Protein AF-A0A2H3BWE2-F1 (afdb_monomer_lite)

pLDDT: mean 94.14, std 4.72, range [69.38, 98.5]

Organism: NCBI:txid1076256

Radius of gyration: 16.95 Å; chains: 1; bounding box: 42×31×50 Å

Structure (mmCIF, N/CA/C/O backbone):
data_AF-A0A2H3BWE2-F1
#
_entry.id   AF-A0A2H3BWE2-F1
#
loop_
_atom_site.group_PDB
_atom_site.id
_atom_site.type_symbol
_atom_site.label_atom_id
_atom_site.label_alt_id
_atom_site.label_comp_id
_atom_site.label_asym_id
_atom_site.label_entity_id
_atom_site.label_seq_id
_atom_site.pdbx_PDB_ins_code
_atom_site.Cartn_x
_atom_site.Cartn_y
_atom_site.Cartn_z
_atom_site.occupancy
_atom_site.B_iso_or_equiv
_atom_site.auth_seq_id
_atom_site.auth_comp_id
_atom_site.auth_asym_id
_atom_site.auth_atom_id
_atom_site.pdbx_PDB_model_num
ATOM 1 N N . ASP A 1 1 ? 14.764 6.763 -31.264 1.00 69.38 1 ASP A N 1
ATOM 2 C CA . ASP A 1 1 ? 14.794 6.213 -29.899 1.00 69.38 1 ASP A CA 1
ATOM 3 C C . ASP A 1 1 ? 13.647 6.777 -29.093 1.00 69.38 1 ASP A C 1
ATOM 5 O O . ASP A 1 1 ? 13.259 7.913 -29.343 1.00 69.38 1 ASP A O 1
ATOM 9 N N . THR A 1 2 ? 13.076 5.962 -28.209 1.00 76.94 2 THR A N 1
ATOM 10 C CA . THR A 1 2 ? 11.993 6.355 -27.300 1.00 76.94 2 THR A CA 1
ATOM 11 C C . THR A 1 2 ? 12.536 7.349 -26.265 1.00 76.94 2 THR A C 1
ATOM 13 O O . THR A 1 2 ? 13.511 6.999 -25.593 1.00 76.94 2 THR A O 1
ATOM 16 N N . PRO A 1 3 ? 11.967 8.563 -26.146 1.00 83.50 3 PRO A N 1
ATOM 17 C CA . PRO A 1 3 ? 12.308 9.522 -25.097 1.00 83.50 3 PRO A CA 1
ATOM 18 C C . PRO A 1 3 ? 12.222 8.925 -23.686 1.00 83.50 3 PRO A C 1
ATOM 20 O O . PRO A 1 3 ? 11.355 8.099 -23.411 1.00 83.50 3 PRO A O 1
ATOM 23 N N . ASP A 1 4 ? 13.083 9.376 -22.770 1.00 81.06 4 ASP A N 1
ATOM 24 C CA . ASP A 1 4 ? 13.105 8.888 -21.380 1.00 81.06 4 ASP A CA 1
ATOM 25 C C . ASP A 1 4 ? 11.753 9.077 -20.659 1.00 81.06 4 ASP A C 1
ATOM 27 O O . ASP A 1 4 ? 11.380 8.264 -19.816 1.00 81.06 4 ASP A O 1
ATOM 31 N N . GLU A 1 5 ? 11.003 10.120 -21.024 1.00 83.12 5 GLU A N 1
ATOM 32 C CA . GLU A 1 5 ? 9.676 10.452 -20.485 1.00 83.12 5 GLU A CA 1
ATOM 33 C C . GLU A 1 5 ? 8.559 9.486 -20.909 1.00 83.12 5 GLU A C 1
ATOM 35 O O . GLU A 1 5 ? 7.554 9.370 -20.208 1.00 83.12 5 GLU A O 1
ATOM 40 N N . ASP A 1 6 ? 8.749 8.751 -22.008 1.00 86.62 6 ASP A N 1
ATOM 41 C CA . ASP A 1 6 ? 7.777 7.767 -22.496 1.00 86.62 6 ASP A CA 1
ATOM 42 C C . ASP A 1 6 ? 7.879 6.430 -21.737 1.00 86.62 6 ASP A C 1
ATOM 44 O O . ASP A 1 6 ? 7.015 5.555 -21.871 1.00 86.62 6 ASP A O 1
ATOM 48 N N . TYR A 1 7 ? 8.915 6.248 -20.909 1.00 89.06 7 TYR A N 1
ATOM 49 C CA . TYR A 1 7 ? 9.023 5.090 -20.026 1.00 89.06 7 TYR A CA 1
ATOM 50 C C . TYR A 1 7 ? 8.161 5.268 -18.776 1.00 89.06 7 TYR A C 1
ATOM 52 O O . TYR A 1 7 ? 8.107 6.329 -18.157 1.00 89.06 7 TYR A O 1
ATOM 60 N N . ARG A 1 8 ? 7.510 4.180 -18.352 1.00 92.69 8 ARG A N 1
ATOM 61 C CA . ARG A 1 8 ? 6.712 4.173 -17.122 1.00 92.69 8 ARG A CA 1
ATOM 62 C C . ARG A 1 8 ? 7.603 4.454 -15.910 1.00 92.69 8 ARG A C 1
ATOM 64 O O . ARG A 1 8 ? 8.567 3.729 -15.665 1.00 92.69 8 ARG A O 1
ATOM 71 N N . ASN A 1 9 ? 7.249 5.493 -15.158 1.00 94.88 9 ASN A N 1
ATOM 72 C CA . ASN A 1 9 ? 7.913 5.862 -13.913 1.00 94.88 9 ASN A CA 1
ATOM 73 C C . ASN A 1 9 ? 7.496 4.923 -12.749 1.00 94.88 9 ASN A C 1
ATOM 75 O O . ASN A 1 9 ? 6.542 4.151 -12.899 1.00 94.88 9 ASN A O 1
ATOM 79 N N . PRO A 1 10 ? 8.194 4.961 -11.594 1.00 96.12 10 PRO A N 1
ATOM 80 C CA . PRO A 1 10 ? 7.892 4.097 -10.449 1.00 96.12 10 PRO A CA 1
ATOM 81 C C . PRO A 1 10 ? 6.455 4.243 -9.952 1.00 96.12 10 PRO A C 1
ATOM 83 O O . PRO A 1 10 ? 5.779 3.234 -9.779 1.00 96.12 10 PRO A O 1
ATOM 86 N N . THR A 1 11 ? 5.973 5.481 -9.801 1.00 96.94 11 THR A N 1
ATOM 87 C CA . THR A 1 11 ? 4.621 5.796 -9.323 1.00 96.94 11 THR A CA 1
ATOM 88 C C . THR A 1 11 ? 3.563 5.090 -10.161 1.00 96.94 11 THR A C 1
ATOM 90 O O . THR A 1 11 ? 2.705 4.397 -9.626 1.00 96.94 11 THR A O 1
ATOM 93 N N . TYR A 1 12 ? 3.664 5.183 -11.490 1.00 96.69 12 TYR A N 1
ATOM 94 C CA . TYR A 1 12 ? 2.730 4.531 -12.404 1.00 96.69 12 TYR A CA 1
ATOM 95 C C . TYR A 1 12 ? 2.739 3.010 -12.237 1.00 96.69 12 TYR A C 1
ATOM 97 O O . TYR A 1 12 ? 1.680 2.380 -12.237 1.00 96.69 12 TYR A O 1
ATOM 105 N N . ILE A 1 13 ? 3.927 2.412 -12.111 1.00 97.75 13 ILE A N 1
ATOM 106 C CA . ILE A 1 13 ? 4.073 0.962 -11.948 1.00 97.75 13 ILE A CA 1
ATOM 107 C C . ILE A 1 13 ? 3.468 0.513 -10.613 1.00 97.75 13 ILE A C 1
ATOM 109 O O . ILE A 1 13 ? 2.705 -0.450 -10.604 1.00 97.75 13 ILE A O 1
ATOM 113 N N . LEU A 1 14 ? 3.766 1.214 -9.515 1.00 98.12 14 LEU A N 1
ATOM 114 C CA . LEU A 1 14 ? 3.245 0.908 -8.180 1.00 98.12 14 LEU A CA 1
ATOM 115 C C . LEU A 1 14 ? 1.729 1.067 -8.115 1.00 98.12 14 LEU A C 1
ATOM 117 O O . LEU A 1 14 ? 1.041 0.147 -7.684 1.00 98.12 14 LEU A O 1
ATOM 121 N N . HIS A 1 15 ? 1.195 2.182 -8.614 1.00 98.38 15 HIS A N 1
ATOM 122 C CA . HIS A 1 15 ? -0.249 2.423 -8.645 1.00 98.38 15 HIS A CA 1
ATOM 123 C C . HIS A 1 15 ? -0.972 1.357 -9.469 1.00 98.38 15 HIS A C 1
ATOM 125 O O . HIS A 1 15 ? -1.976 0.820 -9.014 1.00 98.38 15 HIS A O 1
ATOM 131 N N . SER A 1 16 ? -0.431 0.985 -10.636 1.00 98.19 16 SER A N 1
ATOM 132 C CA . SER A 1 16 ? -1.016 -0.071 -11.477 1.00 98.19 16 SER A CA 1
ATOM 133 C C . SER A 1 16 ? -0.978 -1.437 -10.791 1.00 98.19 16 SER A C 1
ATOM 135 O O . SER A 1 16 ? -1.972 -2.159 -10.802 1.00 98.19 16 SER A O 1
ATOM 137 N N . LEU A 1 17 ? 0.156 -1.789 -10.179 1.00 98.38 17 LEU A N 1
ATOM 138 C CA . LEU A 1 17 ? 0.318 -3.036 -9.435 1.00 98.38 17 LEU A CA 1
ATOM 139 C C . LEU A 1 17 ? -0.696 -3.130 -8.290 1.00 98.38 17 LEU A C 1
ATOM 141 O O . LEU A 1 17 ? -1.418 -4.120 -8.197 1.00 98.38 17 LEU A O 1
ATOM 145 N N . VAL A 1 18 ? -0.756 -2.104 -7.440 1.00 98.38 18 VAL A N 1
ATOM 146 C CA . VAL A 1 18 ? -1.633 -2.067 -6.265 1.00 98.38 18 VAL A CA 1
ATOM 147 C C . VAL A 1 18 ? -3.106 -2.103 -6.680 1.00 98.38 18 VAL A C 1
ATOM 149 O O . VAL A 1 18 ? -3.875 -2.866 -6.098 1.00 98.38 18 VAL A O 1
ATOM 152 N N . ASP A 1 19 ? -3.497 -1.334 -7.700 1.00 98.31 19 ASP A N 1
ATOM 153 C CA . ASP A 1 19 ? -4.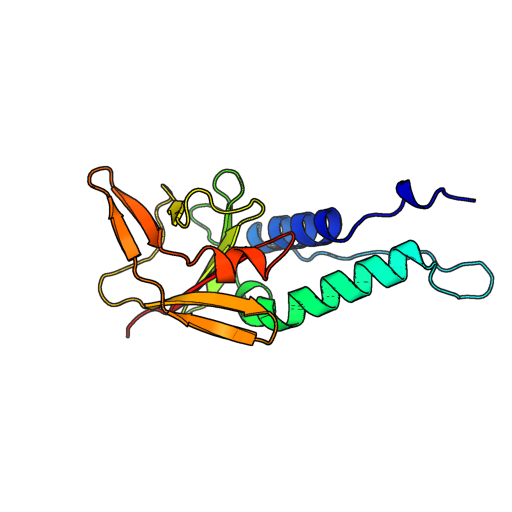874 -1.312 -8.210 1.00 98.31 19 ASP A CA 1
ATOM 154 C C . ASP A 1 19 ? -5.314 -2.682 -8.739 1.00 98.31 19 ASP A C 1
ATOM 156 O O . ASP A 1 19 ? -6.419 -3.144 -8.460 1.00 98.31 19 ASP A O 1
ATOM 160 N N . ILE A 1 20 ? -4.434 -3.364 -9.474 1.00 98.25 20 ILE A N 1
ATOM 161 C CA . ILE A 1 20 ? -4.729 -4.680 -10.047 1.00 98.25 20 ILE A CA 1
ATOM 162 C C . ILE A 1 20 ? -4.805 -5.750 -8.955 1.00 98.25 20 ILE A C 1
ATOM 164 O O . ILE A 1 20 ? -5.736 -6.558 -8.966 1.00 98.25 20 ILE A O 1
ATOM 168 N N . VAL A 1 21 ? -3.878 -5.741 -7.994 1.00 98.06 21 VAL A N 1
ATOM 169 C CA . VAL A 1 21 ? -3.871 -6.700 -6.877 1.00 98.06 21 VAL A CA 1
ATOM 170 C C . VAL A 1 21 ? -5.114 -6.530 -6.000 1.00 98.06 21 VAL A C 1
ATOM 172 O O . VAL A 1 21 ? -5.782 -7.519 -5.693 1.00 98.06 21 VAL A O 1
ATOM 175 N N . SER A 1 22 ? -5.504 -5.293 -5.669 1.00 97.88 22 SER A N 1
ATOM 176 C CA . SER A 1 22 ? -6.707 -5.043 -4.857 1.00 97.88 22 SER A CA 1
ATOM 177 C C . SER A 1 22 ? -8.004 -5.460 -5.557 1.00 97.88 22 SER A C 1
ATOM 179 O O . SER A 1 22 ? -9.020 -5.681 -4.902 1.00 97.88 22 SER A O 1
ATOM 181 N N . LYS A 1 23 ? -7.972 -5.600 -6.887 1.00 97.69 23 LYS A N 1
ATOM 182 C CA . LYS A 1 23 ? -9.089 -6.031 -7.741 1.00 97.69 23 LYS A CA 1
ATOM 183 C C . LYS A 1 23 ? -8.969 -7.490 -8.185 1.00 97.69 23 LYS A C 1
ATOM 185 O O . LYS A 1 23 ? -9.55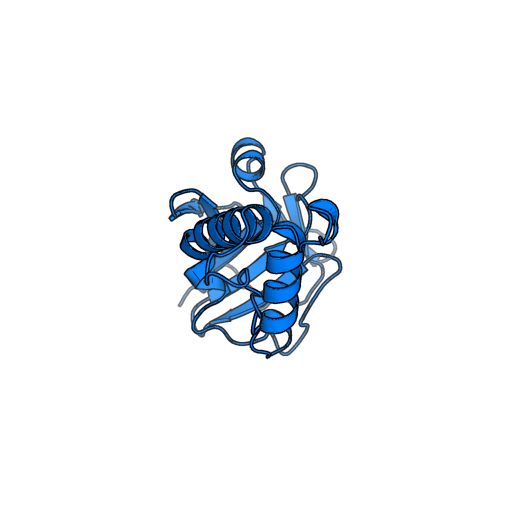2 -7.873 -9.199 1.00 97.69 23 LYS A O 1
ATOM 190 N N . ASN A 1 24 ? -8.266 -8.316 -7.405 1.00 97.56 24 ASN A N 1
ATOM 191 C CA . ASN A 1 24 ? -8.145 -9.763 -7.611 1.00 97.56 24 ASN A CA 1
ATOM 192 C C . ASN A 1 24 ? -7.391 -10.157 -8.899 1.00 97.56 24 ASN A C 1
ATOM 194 O O . ASN A 1 24 ? -7.718 -11.158 -9.542 1.00 97.56 24 ASN A O 1
ATOM 198 N N . GLY A 1 25 ? -6.411 -9.352 -9.311 1.00 97.38 25 GLY A N 1
ATOM 199 C CA . GLY A 1 25 ? -5.599 -9.582 -10.503 1.00 97.38 25 GLY A CA 1
ATOM 200 C C . GLY A 1 25 ? -4.110 -9.755 -10.208 1.00 97.38 25 GLY A C 1
ATOM 201 O O . GLY A 1 25 ? -3.604 -9.344 -9.168 1.00 97.38 25 GLY A O 1
ATOM 202 N N . ASN A 1 26 ? -3.394 -10.314 -11.185 1.00 96.88 26 ASN A N 1
ATOM 203 C CA . ASN A 1 26 ? -1.933 -10.354 -11.195 1.00 96.88 26 ASN A CA 1
ATOM 204 C C . ASN A 1 26 ? -1.401 -9.310 -12.177 1.00 96.88 26 ASN A C 1
ATOM 206 O O . ASN A 1 26 ? -1.875 -9.224 -13.312 1.00 96.88 26 ASN A O 1
ATOM 210 N N . TYR A 1 27 ? -0.386 -8.554 -11.765 1.00 96.69 27 TYR A N 1
ATOM 211 C CA . TYR A 1 27 ? 0.264 -7.573 -12.626 1.00 96.69 27 TYR A CA 1
ATOM 212 C C . TYR A 1 27 ? 1.511 -8.167 -13.284 1.00 96.69 27 TYR A C 1
ATOM 214 O O . TYR A 1 27 ? 2.466 -8.547 -12.608 1.00 96.69 27 TYR A O 1
ATOM 222 N N . LEU A 1 28 ? 1.501 -8.236 -14.615 1.00 96.00 28 LEU A N 1
ATOM 223 C CA . LEU A 1 28 ? 2.652 -8.633 -15.421 1.00 96.00 28 LEU A CA 1
ATOM 224 C C . LEU A 1 28 ? 3.215 -7.397 -16.121 1.00 96.00 28 LEU A C 1
ATOM 226 O O . LEU A 1 28 ? 2.512 -6.753 -16.898 1.00 96.00 28 LEU A O 1
ATOM 230 N N . ILE A 1 29 ? 4.486 -7.094 -15.866 1.00 92.56 29 ILE A N 1
ATOM 231 C CA . ILE A 1 29 ? 5.196 -5.993 -16.516 1.00 92.56 29 ILE A CA 1
ATOM 232 C C . ILE A 1 29 ? 6.102 -6.524 -17.626 1.00 92.56 29 ILE A C 1
ATOM 234 O O . ILE A 1 29 ? 6.902 -7.434 -17.407 1.00 92.56 29 ILE A O 1
ATOM 238 N N . ASP A 1 30 ? 5.971 -5.942 -18.814 1.00 90.50 30 ASP A N 1
ATOM 239 C CA . ASP A 1 30 ? 6.865 -6.201 -19.939 1.00 90.50 30 ASP A CA 1
ATOM 240 C C . ASP A 1 30 ? 8.029 -5.199 -19.949 1.00 90.50 30 ASP A C 1
ATOM 242 O O . ASP A 1 30 ? 7.862 -4.030 -19.584 1.00 90.50 30 ASP A O 1
ATOM 246 N N . ILE A 1 31 ? 9.211 -5.656 -20.366 1.00 89.81 31 ILE A N 1
ATOM 247 C CA . ILE A 1 31 ? 10.410 -4.824 -20.504 1.00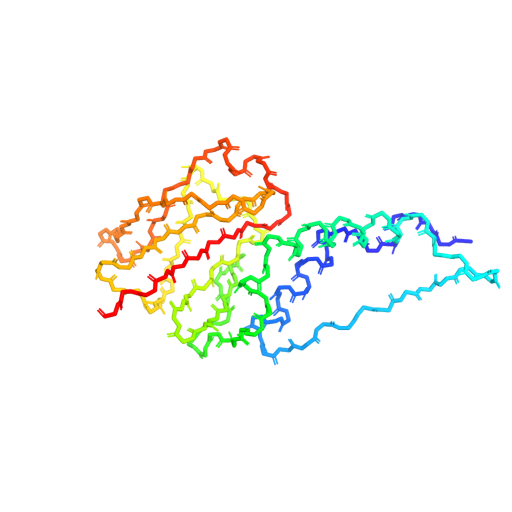 89.81 31 ILE A CA 1
ATOM 248 C C . ILE A 1 31 ? 11.052 -5.058 -21.871 1.00 89.81 31 ILE A C 1
ATOM 250 O O . ILE A 1 31 ? 11.355 -6.185 -22.252 1.00 89.81 31 ILE A O 1
ATOM 254 N N . GLY A 1 32 ? 11.302 -3.973 -22.604 1.00 87.81 32 GLY A N 1
ATOM 255 C CA . GLY A 1 32 ? 11.973 -4.016 -23.901 1.00 87.81 32 GLY A CA 1
ATOM 256 C C . GLY A 1 32 ? 13.468 -3.721 -23.767 1.00 87.81 32 GLY A C 1
ATOM 257 O O . GLY A 1 32 ? 13.827 -2.548 -23.636 1.00 87.81 32 GLY A O 1
ATOM 258 N N . PRO A 1 33 ? 14.364 -4.727 -23.787 1.00 88.44 33 PRO A N 1
ATOM 259 C CA . PRO A 1 33 ? 15.795 -4.471 -23.860 1.00 88.44 33 PRO A CA 1
ATOM 260 C C . PRO A 1 33 ? 16.186 -3.899 -25.231 1.00 88.44 33 PRO A C 1
ATOM 262 O O . PRO A 1 33 ? 15.492 -4.065 -26.235 1.00 88.44 33 PRO A O 1
ATOM 265 N N . THR A 1 34 ? 17.342 -3.248 -25.287 1.00 89.25 34 THR A N 1
ATOM 266 C CA . THR A 1 34 ? 17.979 -2.816 -26.535 1.00 89.25 34 THR A CA 1
ATOM 267 C C . THR A 1 34 ? 18.383 -4.016 -27.400 1.00 89.25 34 THR A C 1
ATOM 269 O O . THR A 1 34 ? 18.455 -5.151 -26.932 1.00 89.25 34 THR A O 1
ATOM 272 N N . ALA A 1 35 ? 18.739 -3.775 -28.667 1.00 90.75 35 ALA A N 1
ATOM 273 C CA . ALA A 1 35 ? 19.150 -4.835 -29.599 1.00 90.75 35 ALA A CA 1
ATOM 274 C C . ALA A 1 35 ? 20.350 -5.681 -29.116 1.00 90.75 35 ALA A C 1
ATOM 276 O O . ALA A 1 35 ? 20.499 -6.828 -29.524 1.00 90.75 35 ALA A O 1
ATOM 277 N N . ASN A 1 36 ? 21.202 -5.134 -28.240 1.00 92.75 36 ASN A N 1
ATOM 278 C CA . ASN A 1 36 ? 22.307 -5.860 -27.603 1.00 92.75 36 ASN A CA 1
ATOM 279 C C . ASN A 1 36 ? 21.929 -6.520 -26.257 1.00 92.75 36 ASN A C 1
ATOM 281 O O . ASN A 1 36 ? 22.815 -7.006 -25.560 1.00 92.75 36 ASN A O 1
ATOM 285 N N . GLY A 1 37 ? 20.644 -6.543 -25.891 1.00 90.31 37 GLY A N 1
ATOM 286 C CA . GLY A 1 37 ? 20.112 -7.213 -24.700 1.00 90.31 37 GLY A CA 1
ATOM 287 C C . GLY A 1 37 ? 20.136 -6.393 -23.405 1.00 90.31 37 GLY A C 1
ATOM 288 O O . GLY A 1 37 ? 19.766 -6.915 -22.357 1.00 90.31 37 GLY A O 1
ATOM 289 N N . THR A 1 38 ? 20.549 -5.124 -23.439 1.00 92.88 38 THR A N 1
ATOM 290 C CA . THR A 1 38 ? 20.643 -4.278 -22.239 1.00 92.88 38 THR A CA 1
ATOM 291 C C . THR A 1 38 ? 19.288 -3.664 -21.877 1.00 92.88 38 THR A C 1
ATOM 293 O O . THR A 1 38 ? 18.607 -3.090 -22.722 1.00 92.88 38 THR A O 1
ATOM 296 N N . VAL A 1 39 ? 18.904 -3.717 -20.598 1.00 92.31 39 VAL A N 1
ATOM 297 C CA . VAL A 1 39 ? 17.742 -2.961 -20.098 1.00 92.31 39 VAL A CA 1
ATOM 298 C C . VAL A 1 39 ? 18.091 -1.475 -20.051 1.00 92.31 39 VAL A C 1
ATOM 300 O O . VAL A 1 39 ? 19.074 -1.081 -19.422 1.00 92.31 39 VAL A O 1
ATOM 303 N N . VAL A 1 40 ? 17.274 -0.653 -20.703 1.00 92.00 40 VAL A N 1
ATOM 304 C CA . VAL A 1 40 ? 17.455 0.802 -20.759 1.00 92.00 40 VAL A CA 1
ATOM 305 C C . VAL A 1 40 ? 17.404 1.444 -19.367 1.00 92.00 40 VAL A C 1
ATOM 307 O O . VAL A 1 40 ? 16.645 1.024 -18.488 1.00 92.00 40 VAL A O 1
ATOM 310 N N . SER A 1 41 ? 18.225 2.478 -19.160 1.00 92.88 41 SER A N 1
ATOM 311 C CA . SER A 1 41 ? 18.413 3.123 -17.853 1.00 92.88 41 SER A CA 1
ATOM 312 C C . SER A 1 41 ? 17.119 3.627 -17.189 1.00 92.88 41 SER A C 1
ATOM 314 O O . SER A 1 41 ? 16.987 3.404 -15.980 1.00 92.88 41 SER A O 1
ATOM 316 N N . PRO A 1 42 ? 16.149 4.237 -17.908 1.00 92.19 42 PRO A N 1
ATOM 317 C CA . PRO A 1 42 ? 14.888 4.676 -17.300 1.00 92.19 42 PRO A CA 1
ATOM 318 C C . PRO A 1 42 ? 14.059 3.511 -16.742 1.00 92.19 42 PRO A C 1
ATOM 320 O O . PRO A 1 42 ? 13.607 3.559 -15.594 1.00 92.19 42 PRO A O 1
ATOM 323 N N . SER A 1 43 ? 13.931 2.416 -17.502 1.00 93.38 4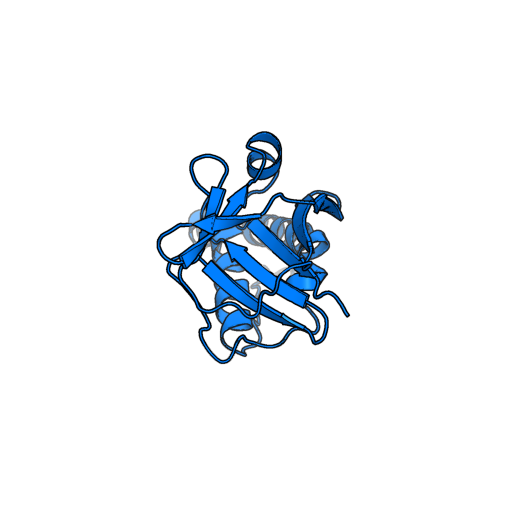3 SER A N 1
ATOM 324 C CA . SER A 1 43 ? 13.242 1.200 -17.050 1.00 93.38 43 SER A CA 1
ATOM 325 C C . SER A 1 43 ? 13.952 0.561 -15.865 1.00 93.38 43 SER A C 1
ATOM 327 O O . SER A 1 43 ? 13.310 0.240 -14.869 1.00 93.38 43 SER A O 1
ATOM 329 N N . ARG A 1 44 ? 15.283 0.420 -15.927 1.00 94.75 44 ARG A N 1
ATOM 330 C CA . ARG A 1 44 ? 16.067 -0.158 -14.827 1.00 94.75 44 ARG A CA 1
ATOM 331 C C . ARG A 1 44 ? 15.890 0.638 -13.536 1.00 94.75 44 ARG A C 1
ATOM 333 O O . ARG A 1 44 ? 15.647 0.044 -12.492 1.00 94.75 44 ARG A O 1
ATOM 340 N N . THR A 1 45 ? 16.008 1.962 -13.612 1.00 95.19 45 THR A N 1
ATOM 341 C CA . THR A 1 45 ? 15.843 2.851 -12.453 1.00 95.19 45 THR A CA 1
ATOM 342 C C . THR A 1 45 ? 14.456 2.696 -11.842 1.00 95.19 45 THR A C 1
ATOM 344 O O . THR A 1 45 ? 14.334 2.564 -10.627 1.00 95.19 45 THR A O 1
ATOM 347 N N . SER A 1 46 ? 13.416 2.652 -12.677 1.00 95.44 46 SER A N 1
ATOM 348 C CA . SER A 1 46 ? 12.041 2.536 -12.192 1.00 95.44 46 SER A CA 1
ATOM 349 C C . SER A 1 46 ? 11.766 1.186 -11.535 1.00 95.44 46 SER A C 1
ATOM 351 O O . SER A 1 46 ? 11.213 1.136 -10.441 1.00 95.44 46 SER A O 1
ATOM 353 N N . LEU A 1 47 ? 12.225 0.093 -12.148 1.00 96.12 47 LEU A N 1
ATOM 354 C CA . LEU A 1 47 ? 12.062 -1.259 -11.607 1.00 96.12 47 LEU A CA 1
ATOM 355 C C . LEU A 1 47 ? 12.824 -1.469 -10.295 1.00 96.12 47 LEU A C 1
ATOM 357 O O . LEU A 1 47 ? 12.329 -2.169 -9.418 1.00 96.12 47 LEU A O 1
ATOM 361 N N . LEU A 1 48 ? 14.006 -0.862 -10.137 1.00 96.94 48 LEU A N 1
ATOM 362 C CA . LEU A 1 48 ? 14.755 -0.928 -8.879 1.00 96.94 48 LEU A CA 1
ATOM 363 C C . LEU A 1 48 ? 14.001 -0.233 -7.740 1.00 96.94 48 LEU A C 1
ATOM 365 O O . LEU A 1 48 ? 13.864 -0.830 -6.678 1.00 96.94 48 LEU A O 1
ATOM 369 N N . LYS A 1 49 ? 13.436 0.956 -7.985 1.00 96.38 49 LYS A N 1
ATOM 370 C CA . LYS A 1 49 ? 12.603 1.667 -6.999 1.00 96.38 49 LYS A CA 1
ATOM 371 C C . LYS A 1 49 ? 11.343 0.883 -6.623 1.00 96.38 49 LYS A C 1
ATOM 373 O O . LYS A 1 49 ? 11.014 0.771 -5.448 1.00 96.38 49 LYS A O 1
ATOM 378 N N . VAL A 1 50 ? 10.672 0.279 -7.607 1.00 97.19 50 VAL A N 1
ATOM 379 C CA . VAL A 1 50 ? 9.530 -0.623 -7.360 1.00 97.19 50 VAL A CA 1
ATOM 380 C C . VAL A 1 50 ? 9.961 -1.809 -6.493 1.00 97.19 50 VAL A C 1
ATOM 382 O O . VAL A 1 50 ? 9.269 -2.170 -5.546 1.00 97.19 50 VAL A O 1
ATOM 385 N N . GLY A 1 51 ? 11.122 -2.399 -6.784 1.00 96.38 51 GLY A N 1
ATOM 386 C CA . GLY A 1 51 ? 11.685 -3.496 -6.001 1.00 96.38 51 GLY A CA 1
ATOM 387 C C . GLY A 1 51 ? 12.049 -3.104 -4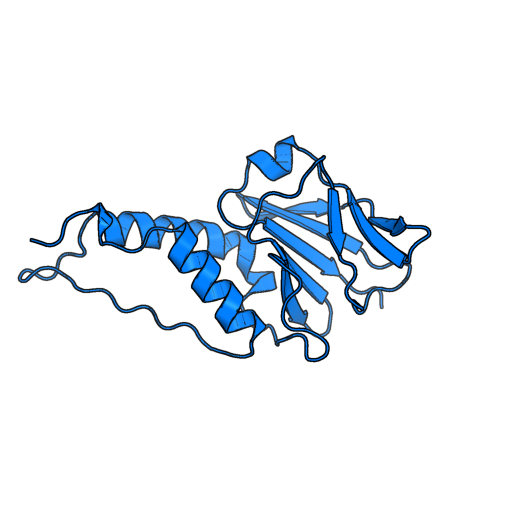.567 1.00 96.38 51 GLY A C 1
ATOM 388 O O . GLY A 1 51 ? 11.881 -3.919 -3.667 1.00 96.38 51 GLY A O 1
ATOM 389 N N . GLU A 1 52 ? 12.531 -1.882 -4.338 1.00 96.31 52 GLU A N 1
ATOM 390 C CA . GLU A 1 52 ? 12.781 -1.336 -2.996 1.00 96.31 52 GLU A CA 1
ATOM 391 C C . GLU A 1 52 ? 11.478 -1.185 -2.209 1.00 96.31 52 GLU A C 1
ATOM 393 O O . GLU A 1 52 ? 11.409 -1.644 -1.069 1.00 96.31 52 GLU A O 1
ATOM 398 N N . TRP A 1 53 ? 10.434 -0.639 -2.840 1.00 97.38 53 TRP A N 1
ATOM 399 C CA . TRP A 1 53 ? 9.112 -0.515 -2.227 1.00 97.38 53 TRP A CA 1
ATOM 400 C C . TRP A 1 53 ? 8.507 -1.879 -1.867 1.00 97.38 53 TRP A C 1
ATOM 402 O O . TRP A 1 53 ? 8.052 -2.103 -0.746 1.00 97.38 53 TRP A O 1
ATOM 412 N N . LEU A 1 54 ? 8.597 -2.846 -2.785 1.00 97.06 54 LEU A N 1
ATOM 413 C CA . LEU A 1 54 ? 8.067 -4.196 -2.583 1.00 97.06 54 LEU A CA 1
ATOM 414 C C . LEU A 1 54 ? 8.659 -4.933 -1.376 1.00 97.06 54 LEU A C 1
ATOM 416 O O . LEU A 1 54 ? 8.005 -5.832 -0.857 1.00 97.06 54 LEU A O 1
ATOM 420 N N . ARG A 1 55 ? 9.864 -4.572 -0.917 1.00 95.94 55 ARG A N 1
ATOM 421 C CA . ARG A 1 55 ? 10.494 -5.220 0.247 1.00 95.94 55 ARG A CA 1
ATOM 422 C C . ARG A 1 55 ? 9.749 -4.958 1.546 1.00 95.94 55 ARG A C 1
ATOM 424 O O . ARG A 1 55 ? 9.686 -5.853 2.372 1.00 95.94 55 ARG A O 1
ATOM 431 N N . PHE A 1 56 ? 9.213 -3.756 1.740 1.00 95.69 56 PHE A N 1
ATOM 432 C CA . PHE A 1 56 ? 8.418 -3.443 2.931 1.00 95.69 56 PHE A CA 1
ATOM 433 C C . PHE A 1 56 ? 6.907 -3.567 2.675 1.00 95.69 56 PHE A C 1
ATOM 435 O O . PHE A 1 56 ? 6.120 -3.583 3.617 1.00 95.69 56 PHE A O 1
ATOM 442 N N . ALA A 1 57 ? 6.504 -3.721 1.408 1.00 96.88 57 ALA A N 1
ATOM 443 C CA . ALA A 1 57 ? 5.124 -3.972 1.002 1.00 96.88 57 ALA A CA 1
ATOM 444 C C . ALA A 1 57 ? 4.718 -5.446 0.943 1.00 96.88 57 ALA A C 1
ATOM 446 O O . ALA A 1 57 ? 3.579 -5.746 0.581 1.00 96.88 57 ALA A O 1
ATOM 447 N N . GLU A 1 58 ? 5.624 -6.372 1.265 1.00 94.81 58 GLU A N 1
ATOM 448 C CA . GLU A 1 58 ? 5.393 -7.805 1.073 1.00 94.81 58 GLU A CA 1
ATOM 449 C C . GLU A 1 58 ? 4.103 -8.293 1.744 1.00 94.81 58 GLU A C 1
ATOM 451 O O . GLU A 1 58 ? 3.344 -9.058 1.148 1.00 94.81 58 GLU A O 1
ATOM 456 N N . GLU A 1 59 ? 3.803 -7.775 2.938 1.00 94.56 59 GLU A N 1
ATOM 457 C CA . GLU A 1 59 ? 2.632 -8.167 3.712 1.00 94.56 59 GLU A CA 1
ATOM 458 C C . GLU A 1 59 ? 1.311 -7.709 3.078 1.00 94.56 59 GLU A C 1
ATOM 460 O O . GLU A 1 59 ? 0.293 -8.367 3.284 1.00 94.56 59 GLU A O 1
ATOM 465 N N . ALA A 1 60 ? 1.333 -6.636 2.284 1.00 96.75 60 ALA A N 1
ATOM 466 C CA . ALA A 1 60 ? 0.159 -6.042 1.646 1.00 96.75 60 ALA A CA 1
ATOM 467 C C . ALA A 1 60 ? -0.052 -6.500 0.193 1.00 96.75 60 ALA A C 1
ATOM 469 O O . ALA A 1 60 ? -1.108 -6.230 -0.379 1.00 96.75 60 ALA A O 1
ATOM 470 N N . ILE A 1 61 ? 0.925 -7.190 -0.407 1.00 97.94 61 ILE A N 1
ATOM 471 C CA . ILE A 1 61 ? 0.880 -7.628 -1.809 1.00 97.94 61 ILE A CA 1
ATOM 472 C C . ILE A 1 61 ? 0.884 -9.153 -1.913 1.00 97.94 61 ILE A C 1
ATOM 474 O O . ILE A 1 61 ? -0.041 -9.734 -2.482 1.00 97.94 61 ILE A O 1
ATOM 478 N N . TYR A 1 62 ? 1.896 -9.822 -1.361 1.00 97.50 62 TYR A N 1
ATOM 479 C CA . TYR A 1 62 ? 2.063 -11.264 -1.533 1.00 97.50 62 TYR A CA 1
ATOM 480 C C . TYR A 1 62 ? 1.183 -12.063 -0.572 1.00 97.50 62 TYR A C 1
ATOM 482 O O . TYR A 1 62 ? 0.988 -11.683 0.586 1.00 97.50 62 TYR A O 1
ATOM 490 N N . ASP A 1 63 ? 0.663 -13.189 -1.071 1.00 96.69 63 ASP A N 1
ATOM 491 C CA . ASP A 1 63 ? -0.251 -14.088 -0.354 1.00 96.69 63 ASP A CA 1
ATOM 492 C C . ASP A 1 63 ? -1.454 -13.362 0.270 1.00 96.69 63 ASP A C 1
ATOM 494 O O . ASP A 1 63 ? -1.973 -13.742 1.320 1.00 96.69 63 ASP A O 1
ATOM 498 N N . THR A 1 64 ? -1.893 -12.289 -0.387 1.00 97.62 64 THR A N 1
ATOM 499 C CA . THR A 1 64 ? -3.109 -11.559 -0.039 1.00 97.62 64 THR A CA 1
ATOM 500 C C . THR A 1 64 ? -4.286 -12.004 -0.899 1.00 97.62 64 THR A C 1
ATOM 502 O O . THR A 1 64 ? -4.142 -12.710 -1.900 1.00 97.62 64 THR A O 1
ATOM 505 N N . GLN A 1 65 ? -5.480 -11.599 -0.489 1.00 96.75 65 GLN A N 1
ATOM 506 C CA . GLN A 1 65 ? -6.706 -11.648 -1.272 1.00 96.75 65 GLN A CA 1
ATOM 507 C C . GLN A 1 65 ? -7.290 -10.240 -1.403 1.00 96.75 65 GLN A C 1
ATOM 509 O O . GLN A 1 65 ? -6.976 -9.342 -0.620 1.00 96.75 65 GLN A O 1
ATOM 514 N N . TYR A 1 66 ? -8.171 -10.053 -2.382 1.00 96.06 66 TYR A N 1
ATOM 515 C CA . TYR A 1 66 ? -8.936 -8.817 -2.517 1.00 96.06 66 TYR A CA 1
ATOM 516 C C . TYR A 1 66 ? -9.962 -8.668 -1.388 1.00 96.06 66 TYR A C 1
ATOM 518 O O . TYR A 1 66 ? -10.512 -9.655 -0.886 1.00 96.06 66 TYR A O 1
ATOM 526 N N . TRP A 1 67 ? -10.273 -7.426 -1.018 1.00 96.25 67 TRP A N 1
ATOM 527 C CA . TRP A 1 67 ? -11.404 -7.163 -0.136 1.00 96.25 67 TRP A CA 1
ATOM 528 C C . TRP A 1 67 ? -12.711 -7.181 -0.934 1.00 96.25 67 TRP A C 1
ATOM 530 O O . TRP A 1 67 ? -12.982 -6.299 -1.745 1.00 96.25 67 TRP A O 1
ATOM 540 N N . TYR A 1 68 ? -13.538 -8.205 -0.717 1.00 92.75 68 TYR A N 1
ATOM 541 C CA . TYR A 1 68 ? -14.728 -8.440 -1.542 1.00 92.75 68 TYR A CA 1
ATOM 542 C C . TYR A 1 68 ? -15.871 -7.441 -1.315 1.00 92.75 68 TYR A C 1
ATOM 544 O O . TYR A 1 68 ? -16.780 -7.369 -2.140 1.00 92.75 68 TYR A O 1
ATOM 552 N N . VAL A 1 69 ? -15.849 -6.689 -0.209 1.00 94.12 69 VAL A N 1
ATOM 553 C CA . VAL A 1 69 ? -16.869 -5.669 0.083 1.00 94.12 69 VAL A CA 1
ATOM 554 C C . VAL A 1 69 ? -16.599 -4.397 -0.716 1.00 94.12 69 VAL A C 1
ATOM 556 O O . VAL A 1 69 ? -17.524 -3.834 -1.297 1.00 94.12 69 VAL A O 1
ATOM 559 N N . THR A 1 70 ? -15.342 -3.954 -0.771 1.00 93.12 70 THR A N 1
ATOM 560 C CA . THR A 1 70 ? -14.913 -2.842 -1.622 1.00 93.12 70 THR A CA 1
ATOM 561 C C . THR A 1 70 ? -13.428 -2.963 -1.952 1.00 93.12 70 THR A C 1
ATOM 563 O O . THR A 1 70 ? -12.603 -3.139 -1.062 1.00 93.12 70 THR A O 1
ATOM 566 N N . ALA A 1 71 ? -13.072 -2.863 -3.232 1.00 90.81 71 ALA A N 1
ATOM 567 C CA . ALA A 1 71 ? -11.677 -2.957 -3.667 1.00 90.81 71 ALA A CA 1
ATOM 568 C C . ALA A 1 71 ? -10.906 -1.630 -3.511 1.00 90.81 71 ALA A C 1
ATOM 570 O O . ALA A 1 71 ? -9.671 -1.635 -3.493 1.00 90.81 71 ALA A O 1
ATOM 571 N N . GLU A 1 72 ? -11.625 -0.503 -3.432 1.00 95.75 72 GLU A N 1
ATOM 572 C CA . GLU A 1 72 ? -11.058 0.847 -3.403 1.00 95.75 72 GLU A CA 1
ATOM 573 C C . GLU A 1 72 ? -11.970 1.875 -2.715 1.00 95.75 72 GLU A C 1
ATOM 575 O O . GLU A 1 72 ? -13.188 1.711 -2.649 1.00 95.75 72 GLU A O 1
ATOM 580 N N . GLU A 1 73 ? -11.369 2.963 -2.239 1.00 95.62 73 GLU A N 1
ATOM 581 C CA . GLU A 1 73 ? -12.056 4.172 -1.773 1.00 95.62 73 GLU A CA 1
ATOM 582 C C . GLU A 1 73 ? -11.209 5.388 -2.146 1.00 95.62 73 GLU A C 1
ATOM 584 O O . GLU A 1 73 ? -10.191 5.653 -1.513 1.00 95.62 73 GLU A O 1
ATOM 589 N N . GLY A 1 74 ? -11.600 6.123 -3.190 1.00 95.81 74 GLY A N 1
ATOM 590 C CA . GLY A 1 74 ? -10.756 7.195 -3.719 1.00 95.81 74 GLY A CA 1
ATOM 591 C C . GLY A 1 74 ? -9.368 6.659 -4.092 1.00 95.81 74 GLY A C 1
ATOM 592 O O . GLY A 1 74 ? -9.248 5.769 -4.937 1.00 95.81 74 GLY A O 1
ATOM 593 N N . ASP A 1 75 ? -8.337 7.161 -3.414 1.00 97.25 75 ASP A N 1
ATOM 594 C CA . ASP A 1 75 ? -6.943 6.735 -3.587 1.00 97.25 75 ASP A CA 1
ATOM 595 C C . ASP A 1 75 ? -6.539 5.567 -2.672 1.00 97.25 75 ASP A C 1
ATOM 597 O O . ASP A 1 75 ? -5.383 5.155 -2.679 1.00 97.25 75 ASP A O 1
ATOM 601 N N . LEU A 1 76 ? -7.460 5.009 -1.885 1.00 98.25 76 LEU A N 1
ATOM 602 C CA . LEU A 1 76 ? -7.197 3.829 -1.065 1.00 98.25 76 LEU A CA 1
ATOM 603 C C . LEU A 1 76 ? -7.451 2.548 -1.849 1.00 98.25 76 LEU A C 1
ATOM 605 O O . LEU A 1 76 ? -8.381 2.453 -2.656 1.00 98.25 76 LEU A O 1
ATOM 609 N N . ARG A 1 77 ? -6.627 1.543 -1.580 1.00 98.44 77 ARG A N 1
ATOM 610 C CA . ARG A 1 77 ? -6.741 0.174 -2.078 1.00 98.44 77 ARG A CA 1
ATOM 611 C C . ARG A 1 77 ? -6.640 -0.788 -0.909 1.00 98.44 77 ARG A C 1
ATOM 613 O O . ARG A 1 77 ? -5.950 -0.506 0.070 1.00 98.44 77 ARG A O 1
ATOM 620 N N . PHE A 1 78 ? -7.337 -1.912 -1.017 1.00 98.19 78 PHE A N 1
ATOM 621 C CA . PHE A 1 78 ? -7.471 -2.850 0.090 1.00 98.19 78 PHE A CA 1
ATOM 622 C C . PHE A 1 78 ? -7.061 -4.260 -0.310 1.00 98.19 78 PHE A C 1
ATOM 624 O O . PHE A 1 78 ? -7.480 -4.778 -1.348 1.00 98.19 78 PHE A O 1
ATOM 631 N N . THR A 1 79 ? -6.290 -4.899 0.557 1.00 98.06 79 THR A N 1
ATOM 632 C CA . THR A 1 79 ? -5.967 -6.324 0.478 1.00 98.06 79 THR A CA 1
ATOM 633 C C . THR A 1 79 ? -6.150 -6.952 1.855 1.00 98.06 79 THR A C 1
ATOM 635 O O . THR A 1 79 ? -6.184 -6.265 2.876 1.00 98.06 79 THR A O 1
ATOM 638 N N . THR A 1 80 ? -6.348 -8.264 1.914 1.00 97.44 80 THR A N 1
ATOM 639 C CA . THR A 1 80 ? -6.630 -8.959 3.173 1.00 97.44 80 THR A CA 1
ATOM 640 C C . THR A 1 80 ? -5.934 -10.308 3.256 1.00 97.44 80 THR A C 1
ATOM 642 O O . THR A 1 80 ? -5.708 -10.984 2.249 1.00 97.44 80 THR A O 1
ATOM 645 N N . LYS A 1 81 ? -5.610 -10.691 4.488 1.00 95.75 81 LYS A N 1
ATOM 646 C CA . LYS A 1 81 ? -5.125 -12.001 4.915 1.00 95.75 81 LYS A CA 1
ATOM 647 C C . LYS A 1 81 ? -6.042 -12.540 6.022 1.00 95.75 81 LYS A C 1
ATOM 649 O O . LYS A 1 81 ? -6.824 -11.774 6.589 1.00 95.75 81 LYS A O 1
ATOM 654 N N . PRO A 1 82 ? -5.969 -13.839 6.363 1.00 95.19 82 PRO A N 1
ATOM 655 C CA . PRO A 1 82 ? -6.759 -14.398 7.462 1.00 95.19 82 PRO A CA 1
ATOM 656 C C . PRO A 1 82 ? -6.562 -13.684 8.809 1.00 95.19 82 PRO A C 1
ATOM 658 O O . PRO A 1 82 ? -7.477 -13.666 9.626 1.00 95.19 82 PRO A O 1
ATOM 661 N N . ASP A 1 83 ? -5.382 -13.110 9.032 1.00 95.50 83 ASP A N 1
ATOM 662 C CA . ASP A 1 83 ? -4.938 -12.479 10.275 1.00 95.50 83 ASP A CA 1
ATOM 663 C C . ASP A 1 83 ? -4.726 -10.959 10.164 1.00 95.50 83 ASP A C 1
ATOM 665 O O . ASP A 1 83 ? -4.409 -10.315 11.166 1.00 95.50 83 ASP A O 1
ATOM 669 N N . ALA A 1 84 ? -4.914 -10.372 8.977 1.00 96.81 84 ALA A N 1
ATOM 670 C CA . ALA A 1 84 ? -4.685 -8.948 8.773 1.00 96.81 84 ALA A CA 1
ATOM 671 C C . ALA A 1 84 ? -5.548 -8.315 7.671 1.00 96.81 84 ALA A C 1
ATOM 673 O O . ALA A 1 84 ? -5.991 -8.952 6.708 1.00 96.81 84 ALA A O 1
ATOM 674 N N . PHE A 1 85 ? -5.715 -7.003 7.783 1.00 97.38 85 PHE A N 1
ATOM 675 C CA . PHE A 1 85 ? -6.260 -6.135 6.750 1.00 97.38 85 PHE A CA 1
ATOM 676 C C . PHE A 1 85 ? -5.220 -5.094 6.350 1.00 97.38 85 PHE A C 1
ATOM 678 O O . PHE A 1 85 ? -4.630 -4.450 7.214 1.00 97.38 85 PHE A O 1
ATOM 685 N N . CYS A 1 86 ? -5.003 -4.890 5.058 1.00 98.00 86 CYS A N 1
ATOM 686 C CA . CYS A 1 86 ? -4.048 -3.910 4.561 1.00 98.00 86 CYS A CA 1
ATOM 687 C C . CYS A 1 86 ? -4.774 -2.788 3.820 1.00 98.00 86 CYS A C 1
ATOM 689 O O . CYS A 1 86 ? -5.626 -3.032 2.964 1.00 98.00 86 CYS A O 1
ATOM 691 N N . ILE A 1 87 ? -4.402 -1.552 4.144 1.00 98.25 87 ILE A N 1
ATOM 692 C CA . ILE A 1 87 ? -4.839 -0.337 3.462 1.00 98.25 87 ILE A CA 1
ATOM 693 C C . ILE A 1 87 ? -3.611 0.257 2.782 1.00 98.25 87 ILE A C 1
ATOM 695 O O . ILE A 1 87 ? -2.572 0.464 3.412 1.00 98.25 87 ILE A O 1
ATOM 699 N N . ILE A 1 88 ? -3.730 0.522 1.488 1.00 98.50 88 ILE A N 1
ATOM 700 C CA . ILE A 1 88 ? -2.658 1.051 0.652 1.00 98.50 88 ILE A CA 1
ATOM 701 C C . ILE A 1 88 ? -3.138 2.394 0.110 1.00 98.50 88 ILE A C 1
ATOM 703 O O . ILE A 1 88 ? -4.128 2.437 -0.618 1.00 98.50 88 ILE A O 1
ATOM 707 N N . SER A 1 89 ? -2.470 3.485 0.479 1.00 98.19 89 SER A N 1
ATOM 708 C CA . SER A 1 89 ? -2.801 4.830 -0.005 1.00 98.19 89 SER A CA 1
ATOM 709 C C . SER A 1 89 ? -1.955 5.171 -1.222 1.00 98.19 89 SER A C 1
ATOM 711 O O . SER A 1 89 ? -0.727 5.125 -1.146 1.00 98.19 89 SER A O 1
ATOM 713 N N . LEU A 1 90 ? -2.598 5.530 -2.332 1.00 98.19 90 LEU A N 1
ATOM 714 C CA . LEU A 1 90 ? -1.946 5.977 -3.569 1.00 98.19 90 LEU A CA 1
ATOM 715 C C . LEU A 1 90 ? -1.616 7.480 -3.558 1.00 98.19 90 LEU A C 1
ATOM 717 O O . LEU A 1 90 ? -0.922 7.971 -4.447 1.00 98.19 90 LEU A O 1
ATOM 721 N N . SER A 1 91 ? -2.098 8.210 -2.550 1.00 97.12 91 SER A N 1
ATOM 722 C CA . SER A 1 91 ? -1.804 9.623 -2.318 1.00 97.12 91 SER A CA 1
ATOM 723 C C . SER A 1 91 ? -1.372 9.877 -0.876 1.00 97.12 91 SER A C 1
ATOM 725 O O . SER A 1 91 ? -1.616 9.065 0.022 1.00 97.12 91 SER A O 1
ATOM 727 N N . TYR A 1 92 ? -0.669 10.994 -0.675 1.00 96.81 92 TYR A N 1
ATOM 728 C CA . TYR A 1 92 ? -0.108 11.369 0.620 1.00 96.81 92 TYR A CA 1
ATOM 729 C C . TYR A 1 92 ? -1.240 11.595 1.639 1.00 96.81 92 TYR A C 1
ATOM 731 O O . TYR A 1 92 ? -2.096 12.452 1.390 1.00 96.81 92 TYR A O 1
ATOM 739 N N . PRO A 1 93 ? -1.268 10.874 2.776 1.00 96.12 93 PRO A N 1
ATOM 740 C CA . PRO A 1 93 ? -2.238 11.121 3.841 1.00 96.12 93 PRO A CA 1
ATOM 741 C C . PRO A 1 93 ? -2.102 12.543 4.394 1.00 96.12 93 PRO A C 1
ATOM 743 O O . PRO A 1 93 ? -1.027 12.954 4.816 1.00 96.12 93 PRO A O 1
ATOM 746 N N . THR A 1 94 ? -3.185 13.314 4.388 1.00 92.44 94 THR A N 1
ATOM 747 C CA . THR A 1 94 ? -3.154 14.729 4.782 1.00 92.44 94 THR A CA 1
ATOM 748 C C . THR A 1 94 ? -3.320 14.917 6.288 1.00 92.44 94 THR A C 1
ATOM 750 O O . THR A 1 94 ? -4.146 14.246 6.914 1.00 92.44 94 THR A O 1
ATOM 753 N N . ASP A 1 95 ? -2.616 15.907 6.839 1.00 93.44 95 ASP A N 1
ATOM 754 C CA . ASP A 1 95 ? -2.684 16.316 8.249 1.00 93.44 95 ASP A CA 1
ATOM 755 C C . ASP A 1 95 ? -2.283 15.203 9.233 1.00 93.44 95 ASP A C 1
ATOM 757 O O . ASP A 1 95 ? -2.849 15.106 10.323 1.00 93.44 95 ASP A O 1
ATOM 761 N N . GLY A 1 96 ? -1.354 14.328 8.839 1.00 94.31 96 GLY A N 1
ATOM 762 C CA . GLY A 1 96 ? -0.921 13.190 9.651 1.00 94.31 96 GLY A CA 1
ATOM 763 C C . GLY A 1 96 ? -2.034 12.184 9.953 1.00 94.31 96 GLY A C 1
ATOM 764 O O . GLY A 1 96 ? -1.992 11.510 10.980 1.00 94.31 96 GLY A O 1
ATOM 765 N N . VAL A 1 97 ? -3.073 12.090 9.114 1.00 95.88 97 VAL A N 1
ATOM 766 C CA . VAL A 1 97 ? -4.187 11.158 9.341 1.00 95.88 97 VAL A CA 1
ATOM 767 C C . VAL A 1 97 ? -4.603 10.461 8.051 1.00 95.88 97 VAL A C 1
ATOM 769 O O . VAL A 1 97 ? -5.005 11.104 7.080 1.00 95.88 97 VAL A O 1
ATOM 772 N N . LEU A 1 98 ? -4.609 9.127 8.070 1.00 96.75 98 LEU A N 1
ATOM 773 C CA . LEU A 1 98 ? -5.308 8.332 7.060 1.00 96.75 98 LEU A CA 1
ATOM 774 C C . LEU A 1 98 ? -6.777 8.192 7.461 1.00 96.75 98 LEU A C 1
ATOM 776 O O . LEU A 1 98 ? -7.076 7.800 8.591 1.00 96.75 98 LEU A O 1
ATOM 780 N N . ARG A 1 99 ? -7.688 8.483 6.530 1.00 96.06 99 ARG A N 1
ATOM 781 C CA . ARG A 1 99 ? -9.135 8.397 6.754 1.00 96.06 99 ARG A CA 1
ATOM 782 C C . ARG A 1 99 ? -9.778 7.423 5.786 1.00 96.06 99 ARG A C 1
ATOM 784 O O . ARG A 1 99 ? -9.464 7.464 4.604 1.00 96.06 99 ARG A O 1
ATOM 791 N N . SER A 1 100 ? -10.689 6.597 6.287 1.00 94.75 100 SER A N 1
ATOM 792 C CA . SER A 1 100 ? -11.474 5.662 5.477 1.00 94.75 100 SER A CA 1
ATOM 793 C C . SER A 1 100 ? -12.925 5.660 5.944 1.00 94.75 100 SER A C 1
ATOM 795 O O . SER A 1 100 ? -13.194 5.461 7.131 1.00 94.75 100 SER A O 1
ATOM 797 N N . ILE A 1 101 ? -13.865 5.854 5.021 1.00 89.88 101 ILE A N 1
ATOM 798 C CA . ILE A 1 101 ? -15.313 5.734 5.278 1.00 89.88 101 ILE A CA 1
ATOM 799 C C . ILE A 1 101 ? -15.856 4.337 4.949 1.00 89.88 101 ILE A C 1
ATOM 801 O O . ILE A 1 101 ? -17.017 4.035 5.230 1.00 89.88 101 ILE A O 1
ATOM 805 N N . SER A 1 102 ? -15.037 3.488 4.330 1.00 87.75 102 SER A N 1
ATOM 806 C CA . SER A 1 102 ? -15.387 2.115 3.983 1.00 87.75 102 SER A CA 1
ATOM 807 C C . SER A 1 102 ? -15.674 1.262 5.212 1.00 87.75 102 SER A C 1
ATOM 809 O O . SER A 1 102 ? -15.065 1.414 6.271 1.00 87.75 102 SER A O 1
ATOM 811 N N . SER A 1 103 ? -16.572 0.291 5.045 1.00 84.75 103 SER A N 1
ATOM 812 C CA . SER A 1 103 ? -16.798 -0.766 6.031 1.00 84.75 103 SER A CA 1
ATOM 813 C C . SER A 1 103 ? -15.607 -1.723 6.040 1.00 84.75 103 SER A C 1
ATOM 815 O O . SER A 1 103 ? -15.571 -2.706 5.295 1.00 84.75 103 SER A O 1
ATOM 817 N N . LEU A 1 104 ? -14.609 -1.396 6.853 1.00 89.12 104 LEU A N 1
ATOM 818 C CA . LEU A 1 104 ? -13.431 -2.225 7.056 1.00 89.12 104 LEU A CA 1
ATOM 819 C C . LEU A 1 104 ? -13.687 -3.241 8.187 1.00 89.12 104 LEU A C 1
ATOM 821 O O . LEU A 1 104 ? -14.414 -2.925 9.131 1.00 89.12 104 LEU A O 1
ATOM 825 N N . PRO A 1 105 ? -13.105 -4.450 8.125 1.00 90.81 105 PRO A N 1
ATOM 826 C CA . PRO A 1 105 ? -13.334 -5.521 9.099 1.00 90.81 105 PRO A CA 1
ATOM 827 C C . PRO A 1 105 ? -12.548 -5.315 10.410 1.00 90.81 105 PRO A C 1
ATOM 829 O O . PRO A 1 105 ? -11.943 -6.252 10.920 1.00 90.81 105 PRO A O 1
ATOM 832 N N . LEU A 1 106 ? -12.530 -4.089 10.939 1.00 90.06 106 LEU A N 1
ATOM 833 C CA . LEU A 1 106 ? -11.819 -3.735 12.167 1.00 90.06 106 LEU A CA 1
ATOM 834 C C . LEU A 1 106 ? -12.720 -3.916 13.387 1.00 90.06 106 LEU A C 1
ATOM 836 O O . LEU A 1 106 ? -13.900 -3.551 13.361 1.00 90.06 106 LEU A O 1
ATOM 840 N N . LYS A 1 107 ? -12.143 -4.414 14.478 1.00 91.06 107 LYS A N 1
ATOM 841 C CA . LYS A 1 107 ? -12.777 -4.497 15.798 1.00 91.06 107 LYS A CA 1
ATOM 842 C C . LYS A 1 107 ? -11.893 -3.879 16.877 1.00 91.06 107 LYS A C 1
ATOM 844 O O . LYS A 1 107 ? -10.686 -3.710 16.711 1.00 91.06 107 LYS A O 1
ATOM 849 N N . ASP A 1 108 ? -12.513 -3.562 18.008 1.00 90.12 108 ASP A N 1
ATOM 850 C CA . ASP A 1 108 ? -11.788 -3.087 19.183 1.00 90.12 108 ASP A CA 1
ATOM 851 C C . ASP A 1 108 ? -10.700 -4.090 19.586 1.00 90.12 108 ASP A C 1
ATOM 853 O O . ASP A 1 108 ? -10.949 -5.293 19.693 1.00 90.12 108 ASP A O 1
ATOM 857 N N . GLY A 1 109 ? -9.498 -3.570 19.828 1.00 92.06 109 GLY A N 1
ATOM 858 C CA . GLY A 1 109 ? -8.312 -4.352 20.168 1.00 92.06 109 GLY A CA 1
ATOM 859 C C . GLY A 1 109 ? -7.364 -4.589 18.996 1.00 92.06 109 GLY A C 1
ATOM 860 O O . GLY A 1 109 ? -6.183 -4.816 19.247 1.00 92.06 109 GLY A O 1
ATOM 861 N N . ASP A 1 110 ? -7.832 -4.499 17.747 1.00 96.38 110 ASP A N 1
ATOM 862 C CA . ASP A 1 110 ? -6.962 -4.657 16.579 1.00 96.38 110 ASP A CA 1
ATOM 863 C C . ASP A 1 110 ? -5.829 -3.624 16.571 1.00 96.38 110 ASP A C 1
ATOM 865 O O . ASP A 1 110 ? -5.981 -2.480 17.012 1.00 96.38 110 ASP A O 1
ATOM 869 N N . VAL A 1 111 ? -4.670 -4.037 16.062 1.00 97.25 111 VAL A N 1
ATOM 870 C CA . VAL A 1 111 ? -3.450 -3.225 16.099 1.00 97.25 111 VAL A CA 1
ATOM 871 C C . VAL A 1 111 ? -3.190 -2.648 14.721 1.00 97.25 111 VAL A C 1
ATOM 873 O O . VAL A 1 111 ? -2.920 -3.385 13.773 1.00 97.25 111 VAL A O 1
ATOM 876 N N . ALA A 1 112 ? -3.252 -1.323 14.619 1.00 97.62 112 ALA A N 1
ATOM 877 C CA . ALA A 1 112 ? -2.875 -0.606 13.415 1.00 97.62 112 ALA A CA 1
ATOM 878 C C . ALA A 1 112 ? -1.371 -0.334 13.383 1.00 97.62 112 ALA A C 1
ATOM 880 O O . ALA A 1 112 ? -0.760 -0.000 14.394 1.00 97.62 112 ALA A O 1
ATOM 881 N N . THR A 1 113 ? -0.757 -0.458 12.215 1.00 97.88 113 THR A N 1
ATOM 882 C CA . THR A 1 113 ? 0.686 -0.299 12.036 1.00 97.88 113 THR A CA 1
ATOM 883 C C . THR A 1 113 ? 0.981 0.366 10.700 1.00 97.88 113 THR A C 1
ATOM 885 O O . THR A 1 113 ? 0.458 -0.057 9.670 1.00 97.88 113 THR A O 1
ATOM 888 N N . PHE A 1 114 ? 1.836 1.383 10.705 1.00 97.94 114 PHE A N 1
ATOM 889 C CA . PHE A 1 114 ? 2.451 1.930 9.500 1.00 97.94 114 PHE A CA 1
ATOM 890 C C . PHE A 1 114 ? 3.680 1.103 9.129 1.00 97.94 114 PHE A C 1
ATOM 892 O O . PHE A 1 114 ? 4.522 0.830 9.991 1.00 97.94 114 PHE A O 1
ATOM 899 N N . LEU A 1 115 ? 3.770 0.706 7.859 1.00 96.75 115 LEU A N 1
ATOM 900 C CA . LEU A 1 115 ? 4.925 -0.009 7.318 1.00 96.75 115 LEU A CA 1
ATOM 901 C C . LEU A 1 115 ? 5.815 0.990 6.578 1.00 96.75 115 LEU A C 1
ATOM 903 O O . LEU A 1 115 ? 5.436 1.510 5.526 1.00 96.75 115 LEU A O 1
ATOM 907 N N . GLY A 1 116 ? 6.979 1.274 7.156 1.00 93.75 116 GLY A N 1
ATOM 908 C CA . GLY A 1 116 ? 7.931 2.243 6.629 1.00 93.75 116 GLY A CA 1
ATOM 909 C C . GLY A 1 116 ? 9.056 1.605 5.807 1.00 93.75 116 GLY A C 1
ATOM 910 O O . GLY A 1 116 ? 9.166 0.374 5.708 1.00 93.75 116 GLY A O 1
ATOM 911 N N . PRO A 1 117 ? 9.933 2.439 5.220 1.00 88.75 117 PRO A N 1
ATOM 912 C CA . PRO A 1 117 ? 11.131 1.945 4.560 1.00 88.75 117 PRO A CA 1
ATOM 913 C C . PRO A 1 117 ? 12.039 1.239 5.579 1.00 88.75 117 PRO A C 1
ATOM 915 O O . PRO A 1 117 ? 11.932 1.445 6.784 1.00 88.75 117 PRO A O 1
ATOM 918 N N . ASP A 1 118 ? 12.906 0.351 5.093 1.00 90.06 118 ASP A N 1
ATOM 919 C CA . ASP A 1 118 ? 13.729 -0.552 5.917 1.00 90.06 118 ASP A CA 1
ATOM 920 C C . ASP A 1 118 ? 12.941 -1.597 6.731 1.00 90.06 118 ASP A C 1
ATOM 922 O O . ASP A 1 118 ? 13.479 -2.189 7.666 1.00 90.06 118 ASP A O 1
ATOM 926 N N . GLN A 1 119 ? 11.695 -1.885 6.328 1.00 89.94 119 GLN A N 1
ATOM 927 C CA . GLN A 1 119 ? 10.794 -2.837 7.000 1.00 89.94 11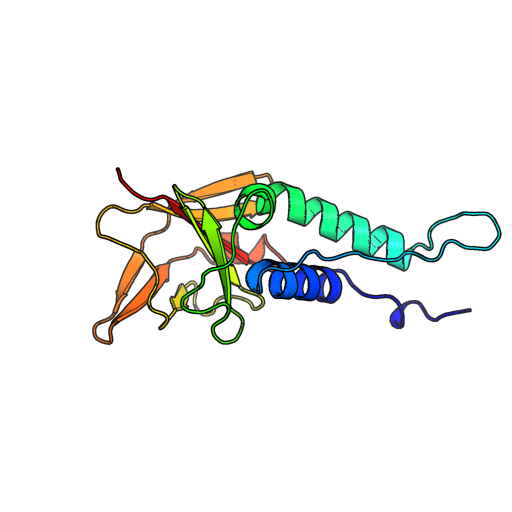9 GLN A CA 1
ATOM 928 C C . GLN A 1 119 ? 10.465 -2.423 8.445 1.00 89.94 119 GLN A C 1
ATOM 930 O O . GLN A 1 119 ? 10.171 -3.268 9.296 1.00 89.94 119 GLN A O 1
ATOM 935 N N . SER A 1 120 ? 10.518 -1.120 8.736 1.00 93.12 120 SER A N 1
ATOM 936 C CA . SER A 1 120 ? 10.083 -0.588 10.022 1.00 93.12 120 SER A CA 1
ATOM 937 C C . SER A 1 120 ? 8.570 -0.757 10.187 1.00 93.12 120 SER A C 1
ATOM 939 O O . SER A 1 120 ? 7.795 -0.667 9.233 1.00 93.12 120 SER A O 1
ATOM 941 N N . GLN A 1 121 ? 8.147 -1.028 11.421 1.00 95.50 121 GLN A N 1
ATOM 942 C CA . GLN A 1 121 ? 6.742 -1.170 11.791 1.00 95.50 121 GLN A CA 1
ATOM 943 C C . GLN A 1 121 ? 6.467 -0.252 12.979 1.00 95.50 121 GLN A C 1
ATOM 945 O O . GLN A 1 121 ? 7.038 -0.447 14.055 1.00 95.50 121 GLN A O 1
ATOM 950 N N . LYS A 1 122 ? 5.618 0.761 12.783 1.00 96.69 122 LYS A N 1
ATOM 951 C CA . LYS A 1 122 ? 5.229 1.711 13.833 1.00 96.69 122 LYS A CA 1
ATOM 952 C C . LYS A 1 122 ? 3.755 1.556 14.148 1.00 96.69 122 LYS A C 1
ATOM 954 O O . LYS A 1 122 ? 2.911 1.766 13.282 1.00 96.69 122 LYS A O 1
ATOM 959 N N . GLU A 1 123 ? 3.455 1.181 15.384 1.00 97.56 123 GLU A N 1
ATOM 960 C CA . GLU A 1 123 ? 2.079 1.100 15.864 1.00 97.56 123 GLU A CA 1
ATOM 961 C C . GLU A 1 123 ? 1.410 2.479 15.818 1.00 97.56 123 GLU A C 1
ATOM 963 O O . GLU A 1 123 ? 2.028 3.495 16.150 1.00 97.56 123 GLU A O 1
ATOM 968 N N . LEU A 1 124 ? 0.151 2.506 15.388 1.00 97.81 124 LEU A N 1
ATOM 969 C CA . LEU A 1 124 ? -0.629 3.722 15.212 1.00 97.81 124 LEU A CA 1
ATOM 970 C C . LEU A 1 124 ? -1.780 3.764 16.207 1.00 97.81 124 LEU A C 1
ATOM 972 O O . LEU A 1 124 ? -2.508 2.787 16.390 1.00 97.81 124 LEU A O 1
ATOM 976 N N . ALA A 1 125 ? -2.006 4.947 16.773 1.00 96.69 125 ALA A N 1
ATOM 977 C CA . ALA A 1 125 ? -3.276 5.235 17.413 1.00 96.69 125 ALA A CA 1
ATOM 978 C C . ALA A 1 125 ? -4.362 5.340 16.333 1.00 96.69 125 ALA A C 1
ATOM 980 O O . ALA A 1 125 ? -4.176 6.008 15.313 1.00 96.69 125 ALA A O 1
ATOM 981 N N . TRP A 1 126 ? -5.504 4.698 16.565 1.00 96.06 126 TRP A N 1
ATOM 982 C CA . TRP A 1 126 ? -6.634 4.740 15.649 1.00 96.06 126 TRP A CA 1
ATOM 983 C C . TRP A 1 126 ? -7.953 4.884 16.403 1.00 96.06 126 TRP A C 1
ATOM 985 O O . TRP A 1 126 ? -8.065 4.513 17.573 1.00 96.06 126 TRP A O 1
ATOM 995 N N . SER A 1 127 ? -8.948 5.477 15.750 1.00 93.81 127 SER A N 1
ATOM 996 C CA . SER A 1 127 ? -10.278 5.656 16.332 1.00 93.81 127 SER A CA 1
ATOM 997 C C . SER A 1 127 ? -11.358 5.763 15.263 1.00 93.81 127 SER A C 1
ATOM 999 O O . SER A 1 127 ? -11.070 6.019 14.094 1.00 93.81 127 SER A O 1
ATOM 1001 N N . TRP A 1 128 ? -12.610 5.586 15.682 1.00 92.31 128 TRP A N 1
ATOM 1002 C CA . TRP A 1 128 ? -13.771 5.948 14.881 1.00 92.31 128 TRP A CA 1
ATOM 1003 C C . TRP A 1 128 ? -14.190 7.378 15.210 1.00 92.31 128 TRP A C 1
ATOM 1005 O O . TRP A 1 128 ? -14.402 7.720 16.377 1.00 92.31 128 TRP A O 1
ATOM 1015 N N . SER A 1 129 ? -14.365 8.205 14.186 1.00 89.12 129 SER A N 1
ATOM 1016 C CA . SER A 1 129 ? -14.973 9.521 14.343 1.00 89.12 129 SER A CA 1
ATOM 1017 C C . SER A 1 129 ? -16.456 9.399 14.725 1.00 89.12 129 SER A C 1
ATOM 1019 O O . SER A 1 129 ? -17.090 8.353 14.564 1.00 89.12 129 SER A O 1
ATOM 1021 N N . SER A 1 130 ? -17.064 10.504 15.164 1.00 86.38 130 SER A N 1
ATOM 1022 C CA . SER A 1 130 ? -18.503 10.557 15.467 1.00 86.38 130 SER A CA 1
ATOM 1023 C C . SER A 1 130 ? -19.406 10.277 14.257 1.00 86.38 130 SER A C 1
ATOM 1025 O O . SER A 1 130 ? -20.578 9.948 14.438 1.00 86.38 130 SER A O 1
ATOM 1027 N N . SER A 1 131 ? -18.876 10.388 13.035 1.00 86.69 131 SER A N 1
ATOM 1028 C CA . SER A 1 131 ? -19.558 10.049 11.783 1.00 86.69 131 SER A CA 1
ATOM 1029 C C . SER A 1 131 ? -19.228 8.645 11.262 1.00 86.69 131 SER A C 1
ATOM 1031 O O . SER A 1 131 ? -19.676 8.295 10.172 1.00 86.69 131 SER A O 1
ATOM 1033 N N . GLY A 1 132 ? -18.482 7.835 12.023 1.00 85.31 132 GLY A N 1
ATOM 1034 C CA . GLY A 1 132 ? -18.135 6.459 11.658 1.00 85.31 132 GLY A CA 1
ATOM 1035 C C . GLY A 1 132 ? -16.978 6.343 10.664 1.00 85.31 132 GLY A C 1
ATOM 1036 O O . GLY A 1 132 ? -16.871 5.330 9.982 1.00 85.31 132 GLY A O 1
ATOM 1037 N N . VAL A 1 133 ? -16.123 7.363 10.565 1.00 91.94 133 VAL A N 1
ATOM 1038 C CA . VAL A 1 133 ? -14.904 7.333 9.739 1.00 91.94 133 VAL A CA 1
ATOM 1039 C C . VAL A 1 133 ? -13.764 6.742 10.560 1.00 91.94 133 VAL A C 1
ATOM 1041 O O . VAL A 1 133 ? -13.566 7.166 11.697 1.00 91.94 133 VAL A O 1
ATOM 1044 N N . ILE A 1 134 ? -13.006 5.801 10.001 1.00 94.56 134 ILE A N 1
ATOM 1045 C CA . ILE A 1 134 ? -11.763 5.326 10.622 1.00 94.56 134 ILE A CA 1
ATOM 1046 C C . ILE A 1 134 ? -10.700 6.399 10.437 1.00 94.56 134 ILE A C 1
ATOM 1048 O O . ILE A 1 134 ? -10.466 6.836 9.312 1.00 94.56 134 ILE A O 1
ATOM 1052 N N . GLU A 1 135 ? -10.036 6.779 11.522 1.00 95.94 135 GLU A N 1
ATOM 1053 C CA . GLU A 1 135 ? -8.893 7.687 11.519 1.00 95.94 135 GLU A CA 1
ATOM 1054 C C . GLU A 1 135 ? -7.673 6.976 12.109 1.00 95.94 135 GLU A C 1
ATOM 1056 O O . GLU A 1 135 ? -7.704 6.548 13.263 1.00 95.94 135 GLU A O 1
ATOM 1061 N N . LEU A 1 136 ? -6.604 6.855 11.320 1.00 97.31 136 LEU A N 1
ATOM 1062 C CA . LEU A 1 136 ? -5.299 6.354 11.756 1.00 97.31 136 LEU A CA 1
ATOM 1063 C C . LEU A 1 136 ? -4.335 7.532 11.850 1.00 97.31 136 LEU A C 1
ATOM 1065 O O . LEU A 1 136 ? -4.080 8.194 10.844 1.00 97.31 136 LEU A O 1
ATOM 1069 N N . LEU A 1 137 ? -3.812 7.788 13.045 1.00 97.25 137 LEU A N 1
ATOM 1070 C CA . LEU A 1 137 ? -2.858 8.864 13.301 1.00 97.25 137 LEU A CA 1
ATOM 1071 C C . LEU A 1 137 ? -1.466 8.415 12.873 1.00 97.25 137 LEU A C 1
ATOM 1073 O O . LEU A 1 137 ? -0.948 7.428 13.393 1.00 97.25 137 LEU A O 1
ATOM 1077 N N . VAL A 1 138 ? -0.864 9.154 11.952 1.00 96.00 138 VAL A N 1
ATOM 1078 C CA . VAL A 1 138 ? 0.443 8.872 11.364 1.00 96.00 138 VAL A CA 1
ATOM 1079 C C . VAL A 1 138 ? 1.354 10.065 11.595 1.00 96.00 138 VAL A C 1
ATOM 1081 O O . VAL A 1 138 ? 0.963 11.218 11.438 1.00 96.00 138 VAL A O 1
ATOM 1084 N N . ASP A 1 139 ? 2.589 9.781 11.975 1.00 94.50 139 ASP A N 1
ATOM 1085 C CA . ASP A 1 139 ? 3.616 10.800 12.130 1.00 94.50 139 ASP A CA 1
ATOM 1086 C C . ASP A 1 139 ? 4.047 11.326 10.748 1.00 94.50 139 ASP A C 1
ATOM 1088 O O . ASP A 1 139 ? 4.348 10.540 9.848 1.00 94.50 139 ASP A O 1
ATOM 1092 N N . GLU A 1 140 ? 4.077 12.648 10.580 1.00 95.12 140 GLU A N 1
ATOM 1093 C CA . GLU A 1 140 ? 4.486 13.302 9.329 1.00 95.12 140 GLU A CA 1
ATOM 1094 C C . GLU A 1 140 ? 5.932 12.962 8.944 1.00 95.12 140 GLU A C 1
ATOM 1096 O O . GLU A 1 140 ? 6.245 12.859 7.757 1.00 95.12 140 GLU A O 1
ATOM 1101 N N . GLU A 1 141 ? 6.815 12.729 9.921 1.00 93.94 141 GLU A N 1
ATOM 1102 C CA . GLU A 1 141 ? 8.186 12.298 9.639 1.00 93.94 141 GLU A CA 1
ATOM 1103 C C . GLU A 1 141 ? 8.200 10.913 8.983 1.00 93.94 141 GLU A C 1
ATOM 1105 O O . GLU A 1 141 ? 8.956 10.692 8.042 1.00 93.94 141 GLU A O 1
ATOM 1110 N N . GLU A 1 142 ? 7.316 10.007 9.411 1.00 93.69 142 GLU A N 1
ATOM 1111 C CA . GLU A 1 142 ? 7.184 8.661 8.840 1.00 93.69 142 GLU A CA 1
ATOM 1112 C C . GLU A 1 142 ? 6.573 8.696 7.440 1.00 93.69 142 GLU A C 1
ATOM 1114 O O . GLU A 1 142 ? 7.060 8.022 6.528 1.00 93.69 142 GLU A O 1
ATOM 1119 N N . LEU A 1 143 ? 5.538 9.519 7.249 1.00 95.56 143 LEU A N 1
ATOM 1120 C CA . LEU A 1 143 ? 4.919 9.724 5.941 1.00 95.56 143 LEU A CA 1
ATOM 1121 C C . LEU A 1 143 ? 5.933 10.252 4.923 1.00 95.56 143 LEU A C 1
ATOM 1123 O O . LEU A 1 143 ? 5.954 9.774 3.788 1.00 95.56 143 LEU A O 1
ATOM 1127 N N . ALA A 1 144 ? 6.802 11.179 5.330 1.00 95.25 144 ALA A N 1
ATOM 1128 C CA . ALA A 1 144 ? 7.828 11.765 4.472 1.00 95.25 144 ALA A CA 1
ATOM 1129 C C . ALA A 1 144 ? 8.943 10.781 4.068 1.00 95.25 144 ALA A C 1
ATOM 1131 O O . ALA A 1 144 ? 9.643 11.027 3.081 1.00 95.25 144 ALA A O 1
ATOM 1132 N N . MET A 1 145 ? 9.122 9.671 4.795 1.00 93.81 145 MET A N 1
ATOM 1133 C CA . MET A 1 145 ? 10.106 8.641 4.439 1.00 93.81 145 MET A CA 1
ATOM 1134 C C . MET A 1 145 ? 9.660 7.764 3.264 1.00 93.81 145 MET A C 1
ATOM 1136 O O . MET A 1 145 ? 10.499 7.156 2.597 1.00 93.81 145 MET A O 1
ATOM 1140 N N . VAL A 1 146 ? 8.355 7.688 2.998 1.00 94.06 146 VAL A N 1
ATOM 1141 C CA . VAL A 1 146 ? 7.783 6.885 1.913 1.00 94.06 146 VAL A CA 1
ATOM 1142 C C . VAL A 1 146 ? 7.408 7.787 0.740 1.00 94.06 146 VAL A C 1
ATOM 1144 O O . VAL A 1 146 ? 6.906 8.895 0.906 1.00 94.06 146 VAL A O 1
ATOM 1147 N N . GLN A 1 147 ? 7.650 7.298 -0.473 1.00 91.75 147 GLN A N 1
ATOM 1148 C CA . GLN A 1 147 ? 7.212 7.937 -1.712 1.00 91.75 147 GLN A CA 1
ATOM 1149 C C . GLN A 1 147 ? 6.206 7.036 -2.427 1.00 91.75 147 GLN A C 1
ATOM 1151 O O . GLN A 1 147 ? 6.202 5.821 -2.226 1.00 91.75 147 GLN A O 1
ATOM 1156 N N . ASP A 1 148 ? 5.395 7.649 -3.290 1.00 93.81 148 ASP A N 1
ATOM 1157 C CA . ASP A 1 148 ? 4.449 7.017 -4.217 1.00 93.81 148 ASP A CA 1
ATOM 1158 C C . ASP A 1 148 ? 3.231 6.325 -3.582 1.00 93.81 148 ASP A C 1
ATOM 1160 O O . ASP A 1 148 ? 2.105 6.576 -4.020 1.00 93.81 148 ASP A O 1
ATOM 1164 N N . THR A 1 149 ? 3.438 5.454 -2.590 1.00 96.75 149 THR A N 1
ATOM 1165 C CA . THR A 1 149 ? 2.388 4.619 -1.987 1.00 96.75 149 THR A CA 1
ATOM 1166 C C . THR A 1 149 ? 2.673 4.283 -0.520 1.00 96.75 149 THR A C 1
ATOM 1168 O O . THR A 1 149 ? 3.708 3.691 -0.210 1.00 96.75 149 THR A O 1
ATOM 1171 N N . TRP A 1 150 ? 1.728 4.588 0.374 1.00 98.06 150 TRP A N 1
ATOM 1172 C CA . TRP A 1 150 ? 1.833 4.392 1.831 1.00 98.06 150 TRP A CA 1
ATOM 1173 C C . TRP A 1 150 ? 1.066 3.155 2.290 1.00 98.06 150 TRP A C 1
ATOM 1175 O O . TRP A 1 150 ? 0.011 2.838 1.741 1.00 98.06 150 TRP A O 1
ATOM 1185 N N . LEU A 1 151 ? 1.583 2.470 3.311 1.00 98.06 151 LEU A N 1
ATOM 1186 C CA . LEU A 1 151 ? 1.095 1.161 3.733 1.00 98.06 151 LEU A CA 1
ATOM 1187 C C . LEU A 1 151 ? 0.689 1.136 5.197 1.00 98.06 151 LEU A C 1
ATOM 1189 O O . LEU A 1 151 ? 1.458 1.498 6.089 1.00 98.06 151 LEU A O 1
ATOM 1193 N N . PHE A 1 152 ? -0.506 0.612 5.424 1.00 97.94 152 PHE A N 1
ATOM 1194 C CA . PHE A 1 152 ? -1.088 0.446 6.740 1.00 97.94 152 PHE A CA 1
ATOM 1195 C C . PHE A 1 152 ? -1.564 -0.990 6.883 1.00 97.94 152 PHE A C 1
ATOM 1197 O O . PHE A 1 152 ? -2.280 -1.509 6.025 1.00 97.94 152 PHE A O 1
ATOM 1204 N N . LYS A 1 153 ? -1.173 -1.636 7.973 1.00 97.62 153 LYS A N 1
ATOM 1205 C CA . LYS A 1 153 ? -1.581 -2.992 8.323 1.00 97.62 153 LYS A CA 1
ATOM 1206 C C . LYS A 1 153 ? -2.396 -2.943 9.600 1.00 97.62 153 LYS A C 1
ATOM 1208 O O . LYS A 1 153 ? -1.958 -2.366 10.589 1.00 97.62 153 LYS A O 1
ATOM 1213 N N . ILE A 1 154 ? -3.555 -3.576 9.581 1.00 97.56 154 ILE A N 1
ATOM 1214 C CA . ILE A 1 154 ? -4.365 -3.833 10.758 1.00 97.56 154 ILE A CA 1
ATOM 1215 C C . ILE A 1 154 ? -4.252 -5.315 11.071 1.00 97.56 154 ILE A C 1
ATOM 1217 O O . ILE A 1 154 ? -4.696 -6.147 10.286 1.00 97.56 154 ILE A O 1
ATOM 1221 N N . THR A 1 155 ? -3.622 -5.644 12.190 1.00 97.31 155 THR A N 1
ATOM 1222 C CA . THR A 1 155 ? -3.487 -7.028 12.649 1.00 97.31 155 THR A CA 1
ATOM 1223 C C . THR A 1 155 ? -4.683 -7.361 13.523 1.00 97.31 155 THR A C 1
ATOM 1225 O O . THR A 1 155 ? -4.935 -6.662 14.511 1.00 97.31 155 THR A O 1
ATOM 1228 N N . TYR A 1 156 ? -5.417 -8.414 13.167 1.00 95.19 156 TYR A N 1
ATOM 1229 C CA . TYR A 1 156 ? -6.591 -8.816 13.927 1.00 95.19 156 TYR A CA 1
ATOM 1230 C C . TYR A 1 156 ? -6.180 -9.389 15.278 1.00 95.19 156 TYR A C 1
ATOM 1232 O O . TYR A 1 156 ? -5.298 -10.246 15.385 1.00 95.19 156 TYR A O 1
ATOM 1240 N N . THR A 1 157 ? -6.872 -8.959 16.322 1.00 89.94 157 THR A N 1
ATOM 1241 C CA . THR A 1 157 ? -6.823 -9.655 17.606 1.00 89.94 157 THR A CA 1
ATOM 1242 C C . THR A 1 157 ? -7.494 -11.019 17.495 1.00 89.94 157 THR A C 1
ATOM 1244 O O . THR A 1 157 ? -8.484 -11.180 16.776 1.00 89.94 157 THR A O 1
ATOM 1247 N N . GLN A 1 158 ? -6.959 -12.016 18.202 1.00 70.56 158 GLN A N 1
ATOM 1248 C CA . GLN A 1 158 ? -7.588 -13.339 18.298 1.00 70.56 158 GLN A CA 1
ATOM 1249 C C . GLN A 1 158 ? -8.862 -13.295 19.144 1.00 70.56 158 GLN A C 1
ATOM 1251 O O . GLN A 1 158 ? -8.872 -12.566 20.161 1.00 70.56 158 GLN A O 1
#

Foldseek 3Di:
DDDLVPDDALLNQVLVQLLQQLVFHHDDDDFDADPVRHGDPSNVVNVVVNVQVCVLCVVFRPPWHHDPQDQDDVQWGWTDDPFKIKIKGQDQDPPQKDKDQDPDPDDPPWWKWWRAGPRDTHTWDWDADPNRIIITGHDPVRSVRDPRMTMMMTGDDD

InterPro domains:
  IPR016286 Alpha-L-fucosidase, metazoa-type [PR00741] (12-33)
  IPR016286 Alpha-L-fucosidase, metazoa-type [PR00741] (45-67)
  IPR017853 Glycoside hydrolase superfamily [SSF51445] (3-62)
  IPR057739 Glycoside hydrolase family 29, N-terminal [PF01120] (5-56)

Secondary structure (DSSP, 8-state):
---GGGSPPHHHHHHHHHHHHHTT----------TTSPPPHHHHHHHHHHHHHHHHSHHHHTT-EE-SS-SEETTEEEEEETTEEEEEESSPPGGGEEEE-S-----TT-EEEEE-GGG-EEEE-EEE-TTS-EEEE--HHHHHH--S-EEEEEEPP-

Sequence (158 aa):
DTPDEDYRNPTYILHSLVDIVSKNGNYLIDIGPTANGTVVSPSRTSLLKVGEWLRFAEEAIYDTQYWYVTAEEGDLRFTTKPDAFCIISLSYPTDGVLRSISSLPLKDGDVATFLGPDQSQKELAWSWSSSGVIELLVDEEELAMVQDTWLFKITYTQ